Protein AF-A0A8D8DUV0-F1 (afdb_monomer_lite)

pLDDT: mean 73.37, std 24.0, range [30.55, 96.62]

InterPro domains:
  IPR016167 FAD-binding, type PCMH, subdomain 1 [G3DSA:3.30.43.10] (67-131)
  IPR036318 FAD-binding, type PCMH-like superfamily [SSF56176] (79-131)
  IPR051264 FAD-binding Oxidoreductase/Transferase Type 4 [PTHR43716] (54-131)

Organism: Culex pipiens (NCBI:txid7175)

Foldseek 3Di:
DDDDDDDDDDDDDDDYDDDDDDDDDDDDDDDDPPDDPPPVPPPPPPVPVPPPDPDDDQDDAPVVVDVDDDDPDDDDDVVLVVVLCVLQNPVQKDQDPVVCFVVQADPVSHHGHDDRIDGDDDDPVSVVVSD

Radius of gyration: 35.31 Å; chains: 1; bounding box: 81×76×60 Å

Sequence (131 aa):
VSCVRFFSKLVRATFCRIFLDPQSPTMLLRSLAATGKLLRQKPIPSLARQLSSTHREIPALTKERYPVQRGQFAEVTDGDIAKFESILGGSRVLTQSEDIQGFNIDYLGSVRGYSRVVLKPKSTGEVAEIM

Structure (mmCIF, N/CA/C/O backbone):
data_AF-A0A8D8DUV0-F1
#
_entry.id   AF-A0A8D8DUV0-F1
#
loop_
_atom_site.group_PDB
_atom_site.id
_atom_site.type_symbol
_atom_site.label_atom_id
_atom_site.label_alt_id
_atom_site.label_comp_id
_atom_site.label_asym_id
_atom_site.label_entity_id
_atom_site.label_seq_id
_atom_site.pdbx_PDB_ins_code
_atom_site.Cartn_x
_atom_site.Cartn_y
_atom_site.Cartn_z
_atom_site.occupancy
_atom_site.B_iso_or_equiv
_atom_site.auth_seq_id
_atom_site.auth_comp_id
_atom_site.auth_asym_id
_atom_site.auth_atom_id
_atom_site.pdbx_PDB_model_num
ATOM 1 N N . VAL A 1 1 ? 16.900 17.720 25.477 1.00 41.25 1 VAL A N 1
ATOM 2 C CA . VAL A 1 1 ? 18.310 17.271 25.449 1.00 41.25 1 VAL A CA 1
ATOM 3 C C . VAL A 1 1 ? 18.840 17.568 24.057 1.00 41.25 1 VAL A C 1
ATOM 5 O O . VAL A 1 1 ? 18.666 16.764 23.155 1.00 41.25 1 VAL A O 1
ATOM 8 N N . SER A 1 2 ? 19.343 18.786 23.857 1.00 37.88 2 SER A N 1
ATOM 9 C CA . SER A 1 2 ? 19.817 19.266 22.555 1.00 37.88 2 SER A CA 1
ATOM 10 C C . SER A 1 2 ? 21.344 19.240 22.556 1.00 37.88 2 SER A C 1
ATOM 12 O O . SER A 1 2 ? 21.986 19.902 23.366 1.00 37.88 2 SER A O 1
ATOM 14 N N . CYS A 1 3 ? 21.891 18.421 21.670 1.00 34.06 3 CYS A N 1
ATOM 15 C CA . CYS A 1 3 ? 23.300 18.090 21.447 1.00 34.06 3 CYS A CA 1
ATOM 16 C C . CYS A 1 3 ? 23.506 18.316 19.928 1.00 34.06 3 CYS A C 1
ATOM 18 O O . CYS A 1 3 ? 22.633 17.907 19.175 1.00 34.06 3 CYS A O 1
ATOM 20 N N . VAL A 1 4 ? 24.530 18.947 19.344 1.00 46.34 4 VAL A N 1
ATOM 21 C CA . VAL A 1 4 ? 25.882 19.350 19.754 1.00 46.34 4 VAL A CA 1
ATOM 22 C C . VAL A 1 4 ? 26.333 20.521 18.854 1.00 46.34 4 VAL A C 1
ATOM 24 O O . VAL A 1 4 ? 25.905 20.658 17.712 1.00 46.34 4 VAL A O 1
ATOM 27 N N . ARG A 1 5 ? 27.224 21.337 19.425 1.00 38.78 5 ARG A N 1
ATOM 28 C CA . ARG A 1 5 ? 28.133 22.359 18.863 1.00 38.78 5 ARG A CA 1
ATOM 29 C C . ARG A 1 5 ? 28.879 21.908 17.586 1.00 38.78 5 ARG A C 1
ATOM 31 O O . ARG A 1 5 ? 29.001 20.720 17.344 1.00 38.78 5 ARG A O 1
ATOM 38 N N . PHE A 1 6 ? 29.406 22.802 16.743 1.00 30.55 6 PHE A N 1
ATOM 39 C CA . PHE A 1 6 ? 30.808 23.305 16.693 1.00 30.55 6 PHE A CA 1
ATOM 40 C C . PHE A 1 6 ? 30.984 23.885 15.255 1.00 30.55 6 PHE A C 1
ATOM 42 O O . PHE A 1 6 ? 30.324 23.391 14.354 1.00 30.55 6 PHE A O 1
ATOM 49 N N . PHE A 1 7 ? 31.788 24.891 14.891 1.00 33.62 7 PHE A N 1
ATOM 50 C CA . PHE A 1 7 ? 33.083 25.370 15.380 1.00 33.62 7 PHE A CA 1
ATOM 51 C C . PHE A 1 7 ? 33.331 26.812 14.838 1.00 33.62 7 PHE A C 1
ATOM 53 O O . PHE A 1 7 ? 33.053 27.075 13.675 1.00 33.62 7 PHE A O 1
ATOM 60 N N . SER A 1 8 ? 33.911 27.684 15.685 1.00 33.28 8 SER A N 1
ATOM 61 C CA . SER A 1 8 ? 34.945 28.725 15.415 1.00 33.28 8 SER A CA 1
ATOM 62 C C . SER A 1 8 ? 34.677 29.897 14.447 1.00 33.28 8 SER A C 1
ATOM 64 O O . SER A 1 8 ? 34.445 29.701 13.266 1.00 33.28 8 SER A O 1
ATOM 66 N N . LYS A 1 9 ? 34.671 31.167 14.911 1.00 33.53 9 LYS A N 1
ATOM 67 C CA . LYS A 1 9 ? 35.837 32.034 15.279 1.00 33.53 9 LYS A CA 1
ATOM 68 C C . LYS A 1 9 ? 36.804 32.212 14.092 1.00 33.53 9 LYS A C 1
ATOM 70 O O . LYS A 1 9 ? 37.159 31.232 13.462 1.00 33.53 9 LYS A O 1
ATOM 75 N N . LEU A 1 10 ? 37.370 33.368 13.759 1.00 38.06 10 LEU A N 1
ATOM 76 C CA . LEU A 1 10 ? 37.407 34.725 14.305 1.00 38.06 10 LEU A CA 1
ATOM 77 C C . LEU A 1 10 ? 38.184 35.522 13.237 1.00 38.06 10 LEU A C 1
ATOM 79 O O . LEU A 1 10 ? 39.297 35.140 12.889 1.00 38.06 10 LEU A O 1
ATOM 83 N N . VAL A 1 11 ? 37.607 36.594 12.700 1.00 41.44 11 VAL A N 1
ATOM 84 C CA . VAL A 1 11 ? 38.285 37.497 11.757 1.00 41.44 11 VAL A CA 1
ATOM 85 C C . VAL A 1 11 ? 39.069 38.524 12.563 1.00 41.44 11 VAL A C 1
ATOM 87 O O . VAL A 1 11 ? 38.468 39.273 13.330 1.00 41.44 11 VAL A O 1
ATOM 90 N N . ARG A 1 12 ? 40.394 38.571 12.389 1.00 35.44 12 ARG A N 1
ATOM 91 C CA . ARG A 1 12 ? 41.224 39.754 12.667 1.00 35.44 12 ARG A CA 1
ATOM 92 C C . ARG A 1 12 ? 42.645 39.561 12.137 1.00 35.44 12 ARG A C 1
ATOM 94 O O . ARG A 1 12 ? 43.365 38.712 12.643 1.00 35.44 12 ARG A O 1
ATOM 101 N N . ALA A 1 13 ? 43.045 40.414 11.197 1.00 35.50 13 ALA A N 1
ATOM 102 C CA . ALA A 1 13 ? 44.398 40.959 11.110 1.00 35.50 13 ALA A CA 1
ATOM 103 C C . ALA A 1 13 ? 44.388 42.173 10.165 1.00 35.50 13 ALA A C 1
ATOM 105 O O . ALA A 1 13 ? 44.363 42.040 8.946 1.00 35.50 13 ALA A O 1
ATOM 106 N N . THR A 1 14 ? 44.395 43.359 10.768 1.00 36.62 14 THR A N 1
ATOM 107 C CA . THR A 1 14 ? 44.790 44.631 10.159 1.00 36.62 14 THR A CA 1
ATOM 108 C C . THR A 1 14 ? 46.152 44.970 10.747 1.00 36.62 14 THR A C 1
ATOM 110 O O . THR A 1 14 ? 46.222 45.036 11.969 1.00 36.62 14 THR A O 1
ATOM 113 N N . PHE A 1 15 ? 47.187 45.212 9.935 1.00 33.09 15 PHE A N 1
ATOM 114 C CA . PHE A 1 15 ? 48.255 46.205 10.184 1.00 33.09 15 PHE A CA 1
ATOM 115 C C . PHE A 1 15 ? 49.241 46.188 8.996 1.00 33.09 15 PHE A C 1
ATOM 117 O O . PHE A 1 15 ? 49.754 45.129 8.663 1.00 33.09 15 PHE A O 1
ATOM 124 N N . CYS A 1 16 ? 49.355 47.292 8.242 1.00 30.80 16 CYS A N 1
ATOM 125 C CA . CYS A 1 16 ? 50.464 48.280 8.275 1.00 30.80 16 CYS A CA 1
ATOM 126 C C . CYS A 1 16 ? 51.721 47.847 7.504 1.00 30.80 16 CYS A C 1
ATOM 128 O O . CYS A 1 16 ? 52.103 46.694 7.559 1.00 30.80 16 CYS A O 1
ATOM 130 N N . ARG A 1 17 ? 52.478 48.716 6.829 1.00 37.88 17 ARG A N 1
ATOM 131 C CA . ARG A 1 17 ? 52.494 50.182 6.689 1.00 37.88 17 ARG A CA 1
ATOM 132 C C . ARG A 1 17 ? 53.464 50.500 5.532 1.00 37.88 17 ARG A C 1
ATOM 134 O O . ARG A 1 17 ? 54.445 49.790 5.384 1.00 37.88 17 ARG A O 1
ATOM 141 N N . ILE A 1 18 ? 53.192 51.600 4.822 1.00 33.16 18 ILE A N 1
ATOM 142 C CA . ILE A 1 18 ? 54.134 52.671 4.418 1.00 33.16 18 ILE A CA 1
ATOM 143 C C . ILE A 1 18 ? 55.462 52.254 3.757 1.00 33.16 18 ILE A C 1
ATOM 145 O O . ILE A 1 18 ? 56.338 51.751 4.445 1.00 33.16 18 ILE A O 1
ATOM 149 N N . PHE A 1 19 ? 55.687 52.693 2.511 1.00 35.75 19 PHE A N 1
ATOM 150 C CA . PHE A 1 19 ? 56.763 53.655 2.203 1.00 35.75 19 PHE A CA 1
ATOM 151 C C . PHE A 1 19 ? 56.579 54.270 0.802 1.00 35.75 19 PHE A C 1
ATOM 153 O O . PHE A 1 19 ? 56.350 53.558 -0.173 1.00 35.75 19 PHE A O 1
ATOM 160 N N . LEU A 1 20 ? 56.633 55.605 0.743 1.00 35.38 20 LEU A N 1
ATOM 161 C CA . LEU A 1 20 ? 56.919 56.397 -0.457 1.00 35.38 20 LEU A CA 1
ATOM 162 C C . LEU A 1 20 ? 58.277 55.962 -1.028 1.00 35.38 20 LEU A C 1
ATOM 164 O O . LEU A 1 20 ? 59.194 55.808 -0.236 1.00 35.38 20 LEU A O 1
ATOM 168 N N . ASP A 1 21 ? 58.452 55.875 -2.347 1.00 36.38 21 ASP A N 1
ATOM 169 C CA . ASP A 1 21 ? 59.423 56.750 -3.027 1.00 36.38 21 ASP A CA 1
ATOM 170 C C . ASP A 1 21 ? 59.407 56.609 -4.566 1.00 36.38 21 ASP A C 1
ATOM 172 O O . ASP A 1 21 ? 58.878 55.629 -5.099 1.00 36.38 21 ASP A O 1
ATOM 176 N N . PRO A 1 22 ? 59.919 57.631 -5.282 1.00 47.47 22 PRO A N 1
ATOM 177 C CA . PRO A 1 22 ? 59.679 57.897 -6.688 1.00 47.47 22 PRO A CA 1
ATOM 178 C C . PRO A 1 22 ? 60.875 57.550 -7.598 1.00 47.47 22 PRO A C 1
ATOM 180 O O . PRO A 1 22 ? 61.956 57.187 -7.153 1.00 47.47 22 PRO A O 1
ATOM 183 N N . GLN A 1 23 ? 60.656 57.836 -8.883 1.00 37.94 23 GLN A N 1
ATOM 184 C CA . GLN A 1 23 ? 61.632 58.076 -9.953 1.00 37.94 23 GLN A CA 1
ATOM 185 C C . GLN A 1 23 ? 62.311 56.860 -10.616 1.00 37.94 23 GLN A C 1
ATOM 187 O O . GLN A 1 23 ? 63.073 56.094 -10.040 1.00 37.94 23 GLN A O 1
ATOM 192 N N . SER A 1 24 ? 62.029 56.798 -11.921 1.00 44.00 24 SER A N 1
ATOM 193 C CA . SER A 1 24 ? 62.694 56.092 -13.022 1.00 44.00 24 SER A CA 1
ATOM 194 C C . SER A 1 24 ? 64.225 56.268 -13.056 1.00 44.00 24 SER A C 1
ATOM 196 O O . SER A 1 24 ? 64.731 57.198 -12.428 1.00 44.00 24 SER A O 1
ATOM 198 N N . PRO A 1 25 ? 64.966 55.506 -13.891 1.00 48.56 25 PRO A N 1
ATOM 199 C CA . PRO A 1 25 ? 65.212 56.056 -15.230 1.00 48.56 25 PRO A CA 1
ATOM 200 C C . PRO A 1 25 ? 65.368 55.022 -16.371 1.00 48.56 25 PRO A C 1
ATOM 202 O O . PRO A 1 25 ? 65.531 53.827 -16.159 1.00 48.56 25 PRO A O 1
ATOM 205 N N . THR A 1 26 ? 65.347 55.600 -17.577 1.00 45.09 26 THR A N 1
ATOM 206 C CA . THR A 1 26 ? 65.872 55.158 -18.886 1.00 45.09 26 THR A CA 1
ATOM 207 C C . THR A 1 26 ? 65.110 54.069 -19.668 1.00 45.09 26 THR A C 1
ATOM 209 O O . THR A 1 26 ? 65.038 52.909 -19.296 1.00 45.09 26 THR A O 1
ATOM 212 N N . MET A 1 27 ? 64.372 54.416 -20.735 1.00 34.44 27 MET A N 1
ATOM 213 C CA . MET A 1 27 ? 64.813 54.872 -22.076 1.00 34.44 27 MET A CA 1
ATOM 214 C C . MET A 1 27 ? 65.551 53.785 -22.878 1.00 34.44 27 MET A C 1
ATOM 216 O O . MET A 1 27 ? 66.768 53.695 -22.818 1.00 34.44 27 MET A O 1
ATOM 220 N N . LEU A 1 28 ? 64.824 53.010 -23.691 1.00 45.06 28 LEU A N 1
ATOM 221 C CA . LEU A 1 28 ? 64.794 53.156 -25.160 1.00 45.06 28 LEU A CA 1
ATOM 222 C C . LEU A 1 28 ? 64.285 51.883 -25.857 1.00 45.06 28 LEU A C 1
ATOM 224 O O . LEU A 1 28 ? 64.929 50.841 -25.892 1.00 45.06 28 LEU A O 1
ATOM 228 N N . LEU A 1 29 ? 63.118 52.057 -26.475 1.00 47.44 29 LEU A N 1
ATOM 229 C CA . LEU A 1 29 ? 62.842 51.778 -27.881 1.00 47.44 29 LEU A CA 1
ATOM 230 C C . LEU A 1 29 ? 63.397 50.472 -28.469 1.00 47.44 29 LEU A C 1
ATOM 232 O O . LEU A 1 29 ? 64.493 50.456 -29.021 1.00 47.44 29 LEU A O 1
ATOM 236 N N . ARG A 1 30 ? 62.539 49.449 -28.552 1.00 39.12 30 ARG A N 1
ATOM 237 C CA . ARG A 1 30 ? 62.437 48.622 -29.763 1.00 39.12 30 ARG A CA 1
ATOM 238 C C . ARG A 1 30 ? 60.978 48.308 -30.056 1.00 39.12 30 ARG A C 1
ATOM 240 O O . ARG A 1 30 ? 60.360 47.450 -29.435 1.00 39.12 30 ARG A O 1
ATOM 247 N N . SER A 1 31 ? 60.446 49.045 -31.022 1.00 50.97 31 SER A N 1
ATOM 248 C CA . SER A 1 31 ? 59.269 48.657 -31.776 1.00 50.97 31 SER A CA 1
ATOM 249 C C . SER A 1 31 ? 59.557 47.336 -32.488 1.00 50.97 31 SER A C 1
ATOM 251 O O . SER A 1 31 ? 60.410 47.245 -33.367 1.00 50.97 31 SER A O 1
ATOM 253 N N . LEU A 1 32 ? 58.810 46.305 -32.120 1.00 46.19 32 LEU A N 1
ATOM 254 C CA . LEU A 1 32 ? 58.519 45.193 -33.007 1.00 46.19 32 LEU A CA 1
ATOM 255 C C . LEU A 1 32 ? 57.005 45.147 -33.110 1.00 46.19 32 LEU A C 1
ATOM 257 O O . LEU A 1 32 ? 56.305 44.955 -32.117 1.00 46.19 32 LEU A O 1
ATOM 261 N N . ALA A 1 33 ? 56.513 45.388 -34.321 1.00 51.94 33 ALA A N 1
ATOM 262 C CA . ALA A 1 33 ? 55.133 45.151 -34.688 1.00 51.94 33 ALA A CA 1
ATOM 263 C C . ALA A 1 33 ? 54.847 43.651 -34.533 1.00 51.94 33 ALA A C 1
ATOM 265 O O . ALA A 1 33 ? 54.993 42.869 -35.468 1.00 51.94 33 ALA A O 1
ATOM 266 N N . ALA A 1 34 ? 54.474 43.233 -33.326 1.00 46.81 34 ALA A N 1
ATOM 267 C CA . ALA A 1 34 ? 53.868 41.939 -33.104 1.00 46.81 34 ALA A CA 1
ATOM 268 C C . ALA A 1 34 ? 52.391 42.098 -33.451 1.00 46.81 34 ALA A C 1
ATOM 270 O O . ALA A 1 34 ? 51.600 42.622 -32.669 1.00 46.81 34 ALA A O 1
ATOM 271 N N . THR A 1 35 ? 52.045 41.684 -34.670 1.00 51.03 35 THR A N 1
ATOM 272 C CA . THR A 1 35 ? 50.680 41.365 -35.089 1.00 51.03 35 THR A CA 1
ATOM 273 C C . THR A 1 35 ? 49.932 40.740 -33.921 1.00 51.03 35 THR A C 1
ATOM 275 O O . THR A 1 35 ? 50.237 39.615 -33.515 1.00 51.03 35 THR A O 1
ATOM 278 N N . GLY A 1 36 ? 48.986 41.490 -33.358 1.00 45.44 36 GLY A N 1
ATOM 279 C CA . GLY A 1 36 ? 48.127 41.021 -32.291 1.00 45.44 36 GLY A CA 1
ATOM 280 C C . GLY A 1 36 ? 47.314 39.843 -32.798 1.00 45.44 36 GLY A C 1
ATOM 281 O O . GLY A 1 36 ? 46.238 40.013 -33.364 1.00 45.44 36 GLY A O 1
ATOM 282 N N . LYS A 1 37 ? 47.795 38.624 -32.558 1.00 48.50 37 LYS A N 1
ATOM 283 C CA . LYS A 1 37 ? 46.885 37.502 -32.390 1.00 48.50 37 LYS A CA 1
ATOM 284 C C . LYS A 1 37 ? 46.196 37.770 -31.062 1.00 48.50 37 LYS A C 1
ATOM 286 O O . LYS A 1 37 ? 46.681 37.363 -30.012 1.00 48.50 37 LYS A O 1
ATOM 291 N N . LEU A 1 38 ? 45.090 38.513 -31.119 1.00 50.09 38 LEU A N 1
ATOM 292 C CA . LEU A 1 38 ? 44.043 38.438 -30.113 1.00 50.09 38 LEU A CA 1
ATOM 293 C C . LEU A 1 38 ? 43.728 36.949 -29.977 1.00 50.09 38 LEU A C 1
ATOM 295 O O . LEU A 1 38 ? 42.982 36.384 -30.778 1.00 50.09 38 LEU A O 1
ATOM 299 N N . LEU A 1 39 ? 44.335 36.289 -28.990 1.00 55.19 39 LEU A N 1
ATOM 300 C CA . LEU A 1 39 ? 43.768 35.074 -28.444 1.00 55.19 39 LEU A CA 1
ATOM 301 C C . LEU A 1 39 ? 42.441 35.527 -27.860 1.00 55.19 39 LEU A C 1
ATOM 303 O O . LEU A 1 39 ? 42.360 36.004 -26.732 1.00 55.19 39 LEU A O 1
ATOM 307 N N . ARG A 1 40 ? 41.416 35.468 -28.711 1.00 52.00 40 ARG A N 1
ATOM 308 C CA . ARG A 1 40 ? 40.019 35.583 -28.346 1.00 52.00 40 ARG A CA 1
ATOM 309 C C . ARG A 1 40 ? 39.829 34.510 -27.292 1.00 52.00 40 ARG A C 1
ATOM 311 O O . ARG A 1 40 ? 39.697 33.333 -27.628 1.00 52.00 40 ARG A O 1
ATOM 318 N N . GLN A 1 41 ? 39.922 34.910 -26.026 1.00 60.22 41 GLN A N 1
ATOM 319 C CA . GLN A 1 41 ? 39.513 34.081 -24.913 1.00 60.22 41 GLN A CA 1
ATOM 320 C C . GLN A 1 41 ? 38.073 33.717 -25.242 1.00 60.22 41 GLN A C 1
ATOM 322 O O . GLN A 1 41 ? 37.184 34.569 -25.219 1.00 60.22 41 GLN A O 1
ATOM 327 N N . LYS A 1 42 ? 37.853 32.478 -25.692 1.00 55.28 42 LYS A N 1
ATOM 328 C CA . LYS A 1 42 ? 36.498 31.953 -25.756 1.00 55.28 42 LYS A CA 1
ATOM 329 C C . LYS A 1 42 ? 36.025 32.036 -24.310 1.00 55.28 42 LYS A C 1
ATOM 331 O O . LYS A 1 42 ? 36.741 31.504 -23.457 1.00 55.28 42 LYS A O 1
ATOM 336 N N . PRO A 1 43 ? 34.929 32.748 -24.005 1.00 56.03 43 PRO A N 1
ATOM 337 C CA . PRO A 1 43 ? 34.410 32.733 -22.653 1.00 56.03 43 PRO A CA 1
ATOM 338 C C . PRO A 1 43 ? 34.220 31.261 -22.309 1.00 56.03 43 PRO A C 1
ATOM 340 O O . PRO A 1 43 ? 33.513 30.543 -23.019 1.00 56.03 43 PRO A O 1
ATOM 343 N N . ILE A 1 44 ? 34.958 30.791 -21.303 1.00 62.97 44 ILE A N 1
ATOM 344 C CA . ILE A 1 44 ? 34.724 29.477 -20.721 1.00 62.97 44 ILE A CA 1
ATOM 345 C C . ILE A 1 44 ? 33.250 29.546 -20.336 1.00 62.97 44 ILE A C 1
ATOM 347 O O . ILE A 1 44 ? 32.911 30.458 -19.573 1.00 62.97 44 ILE A O 1
ATOM 351 N N . PRO A 1 45 ? 32.360 28.716 -20.914 1.00 60.84 45 PRO A N 1
ATOM 352 C CA . PRO A 1 45 ? 30.978 28.733 -20.484 1.00 60.84 45 PRO A CA 1
ATOM 353 C C . PRO A 1 45 ? 31.048 28.500 -18.986 1.00 60.84 45 PRO A C 1
ATOM 355 O O . PRO A 1 45 ? 31.610 27.496 -18.538 1.00 60.84 45 PRO A O 1
ATOM 358 N N . SER A 1 46 ? 30.599 29.493 -18.215 1.00 63.41 46 SER A N 1
ATOM 359 C CA . SER A 1 46 ? 30.414 29.315 -16.792 1.00 63.41 46 SER A CA 1
ATOM 360 C C . SER A 1 46 ? 29.629 28.023 -16.682 1.00 63.41 46 SER A C 1
ATOM 362 O O . SER A 1 46 ? 28.561 27.890 -17.282 1.00 63.41 46 SER A O 1
ATOM 364 N N . LEU A 1 47 ? 30.223 27.027 -16.025 1.00 61.28 47 LEU A N 1
ATOM 365 C CA . LEU A 1 47 ? 29.518 25.819 -15.656 1.00 61.28 47 LEU A CA 1
ATOM 366 C C . LEU A 1 47 ? 28.459 26.318 -14.677 1.0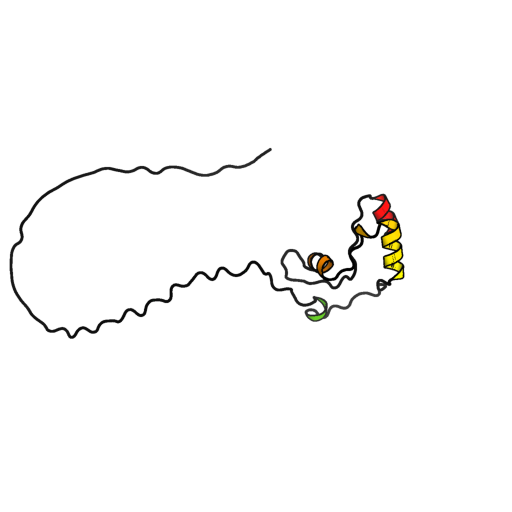0 61.28 47 LEU A C 1
ATOM 368 O O . LEU A 1 47 ? 28.702 26.406 -13.474 1.00 61.28 47 LEU A O 1
ATOM 372 N N . ALA A 1 48 ? 27.339 26.807 -15.215 1.00 63.16 48 ALA A N 1
ATOM 373 C CA . ALA A 1 48 ? 26.160 27.129 -14.458 1.00 63.16 48 ALA A CA 1
ATOM 374 C C . ALA A 1 48 ? 25.898 25.834 -13.720 1.00 63.16 48 ALA A C 1
ATOM 376 O O . ALA A 1 48 ? 25.636 24.805 -14.343 1.00 63.16 48 ALA A O 1
ATOM 377 N N . ARG A 1 49 ? 26.150 25.862 -12.412 1.00 61.75 49 ARG A N 1
ATOM 378 C CA . ARG A 1 49 ? 25.923 24.735 -11.531 1.00 61.75 49 ARG A CA 1
ATOM 379 C C . ARG A 1 49 ? 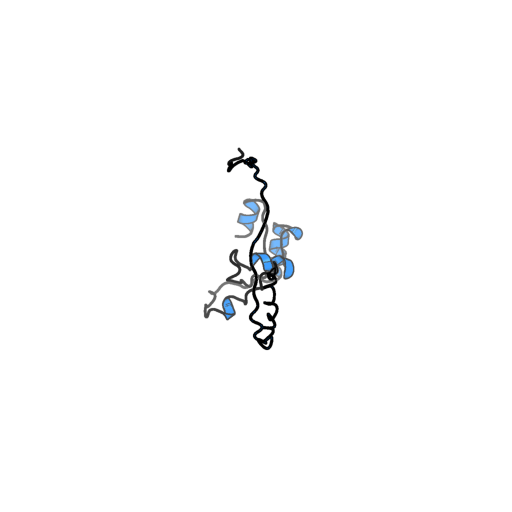24.448 24.432 -11.708 1.00 61.75 49 ARG A C 1
ATOM 381 O O . ARG A 1 49 ? 23.620 25.161 -11.170 1.00 61.75 49 ARG A O 1
ATOM 388 N N . GLN A 1 50 ? 24.130 23.467 -12.570 1.00 62.38 50 GLN A N 1
ATOM 389 C CA . GLN A 1 50 ? 22.762 23.048 -12.792 1.00 62.38 50 GLN A CA 1
ATOM 390 C C . GLN A 1 50 ? 22.291 22.602 -11.417 1.00 62.38 50 GLN A C 1
ATOM 392 O O . GLN A 1 50 ? 22.802 21.638 -10.848 1.00 62.38 50 GLN A O 1
ATOM 397 N N . LEU A 1 51 ? 21.410 23.403 -10.825 1.00 61.53 51 LEU A N 1
ATOM 398 C CA . LEU A 1 51 ? 20.678 23.025 -9.636 1.00 61.53 51 LEU A CA 1
ATOM 399 C C . LEU A 1 51 ? 19.757 21.902 -10.101 1.00 61.53 51 LEU A C 1
ATOM 401 O O . LEU A 1 51 ? 18.675 22.158 -10.624 1.00 61.53 51 LEU A O 1
ATOM 405 N N . SER A 1 52 ? 20.243 20.664 -10.032 1.00 62.16 52 SER A N 1
ATOM 406 C CA . SER A 1 52 ? 19.433 19.513 -10.394 1.00 62.16 52 SER A CA 1
ATOM 407 C C . SER A 1 52 ? 18.267 19.427 -9.418 1.00 62.16 52 SER A C 1
ATOM 409 O O . SER A 1 52 ? 18.445 19.339 -8.204 1.00 62.16 52 SER A O 1
ATOM 411 N N . SER A 1 53 ? 17.084 19.536 -10.015 1.00 60.91 53 SER A N 1
ATOM 412 C CA . SER A 1 53 ? 15.749 19.423 -9.447 1.00 60.91 53 SER A CA 1
ATOM 413 C C . SER A 1 53 ? 15.646 18.368 -8.341 1.00 60.91 53 SER A C 1
ATOM 415 O O . SER A 1 53 ? 16.153 17.257 -8.467 1.00 60.91 53 SER A O 1
ATOM 417 N N . THR A 1 54 ? 14.906 18.696 -7.283 1.00 60.38 54 THR A N 1
ATOM 418 C CA . THR A 1 54 ? 14.497 17.782 -6.204 1.00 60.38 54 THR A CA 1
ATOM 419 C C . THR A 1 54 ? 13.544 16.668 -6.667 1.00 60.38 54 THR A C 1
ATOM 421 O O . THR A 1 54 ? 13.086 15.876 -5.843 1.00 60.38 54 THR A O 1
ATOM 424 N N . HIS A 1 55 ? 13.238 16.573 -7.964 1.00 61.38 55 HIS A N 1
ATOM 425 C CA . HIS A 1 55 ? 12.370 15.545 -8.523 1.00 61.38 55 HIS A CA 1
ATOM 426 C C . HIS A 1 55 ? 13.140 14.234 -8.728 1.00 61.38 55 HIS A C 1
ATOM 428 O O . HIS A 1 55 ? 13.783 14.022 -9.757 1.00 61.38 55 HIS A O 1
ATOM 434 N N . ARG A 1 56 ? 13.070 13.339 -7.734 1.00 71.19 56 ARG A N 1
ATOM 435 C CA . ARG A 1 56 ? 13.493 11.944 -7.908 1.00 71.19 56 ARG A CA 1
ATOM 436 C C . ARG A 1 56 ? 12.614 11.311 -8.987 1.00 71.19 56 ARG A C 1
ATOM 438 O O . ARG A 1 56 ? 11.392 11.317 -8.866 1.00 71.19 56 ARG A O 1
ATOM 445 N N . GLU A 1 57 ? 13.231 10.805 -10.050 1.00 83.31 57 GLU A N 1
ATOM 446 C CA . GLU A 1 57 ? 12.523 10.053 -11.085 1.00 83.31 57 GLU A CA 1
ATOM 447 C C . GLU A 1 57 ? 11.859 8.818 -10.465 1.00 83.31 57 GLU A C 1
ATOM 449 O O . GLU A 1 57 ? 12.438 8.159 -9.601 1.00 83.31 57 GLU A O 1
ATOM 454 N N . ILE A 1 58 ? 10.621 8.533 -10.871 1.00 88.06 58 ILE A N 1
ATOM 455 C CA . ILE A 1 58 ? 9.857 7.411 -10.331 1.00 88.06 58 ILE A CA 1
ATOM 456 C C . ILE A 1 58 ? 10.437 6.115 -10.917 1.00 88.06 58 ILE A C 1
ATOM 458 O O . ILE A 1 58 ? 10.368 5.930 -12.133 1.00 88.06 58 ILE A O 1
ATOM 462 N N . PRO A 1 59 ? 10.964 5.191 -10.093 1.00 90.75 59 PRO A N 1
ATOM 463 C CA . PRO A 1 59 ? 11.528 3.945 -10.598 1.00 90.75 59 PRO A CA 1
ATOM 464 C C . PRO A 1 59 ? 10.469 3.060 -11.279 1.00 90.75 59 PRO A C 1
ATOM 466 O O . PRO A 1 59 ? 9.285 3.077 -10.924 1.00 90.75 59 PRO A O 1
ATOM 469 N N . ALA A 1 60 ? 10.905 2.256 -12.253 1.00 92.62 60 ALA A N 1
ATOM 470 C CA . ALA A 1 60 ? 10.085 1.208 -12.869 1.00 92.62 60 ALA A CA 1
ATOM 471 C C . ALA A 1 60 ? 9.687 0.129 -11.844 1.00 92.62 60 ALA A C 1
ATOM 473 O O . ALA A 1 60 ? 10.333 -0.017 -10.802 1.00 92.62 60 ALA A O 1
ATOM 474 N N . LEU A 1 61 ? 8.636 -0.646 -12.134 1.00 92.75 61 LEU A N 1
ATOM 475 C CA . LEU A 1 61 ? 8.172 -1.688 -11.217 1.00 92.75 61 LEU A CA 1
ATOM 476 C C . LEU A 1 61 ? 9.227 -2.787 -11.054 1.00 92.75 61 LEU A C 1
ATOM 478 O O . LEU A 1 61 ? 9.795 -3.295 -12.020 1.00 92.75 61 LEU A O 1
ATOM 482 N N . THR A 1 62 ? 9.441 -3.229 -9.817 1.00 93.31 62 THR A N 1
ATOM 483 C CA . THR A 1 62 ? 10.445 -4.259 -9.503 1.00 93.31 62 THR A CA 1
ATOM 484 C C . THR A 1 62 ? 10.177 -5.574 -10.233 1.00 93.31 62 THR A C 1
ATOM 486 O O . THR A 1 62 ? 11.118 -6.235 -10.660 1.00 93.31 62 THR A O 1
ATOM 489 N N . LYS A 1 63 ? 8.899 -5.918 -10.446 1.00 91.50 63 LYS A N 1
ATOM 490 C CA . LYS A 1 63 ? 8.487 -7.118 -11.195 1.00 91.50 63 LYS A CA 1
ATOM 491 C C . LYS A 1 63 ? 8.911 -7.099 -12.672 1.00 91.50 63 LYS A C 1
ATOM 493 O O . LYS A 1 63 ? 9.001 -8.151 -13.284 1.00 91.50 63 LYS A O 1
ATOM 498 N N . GLU A 1 64 ? 9.121 -5.913 -13.245 1.00 92.00 64 GLU A N 1
ATOM 499 C CA . GLU A 1 64 ? 9.540 -5.738 -14.644 1.00 92.00 64 GLU A CA 1
ATOM 500 C C . GLU A 1 64 ? 11.065 -5.767 -14.762 1.00 92.00 64 GLU A C 1
ATOM 502 O O . GLU A 1 64 ? 11.611 -6.258 -15.745 1.00 92.00 64 GLU A O 1
ATOM 50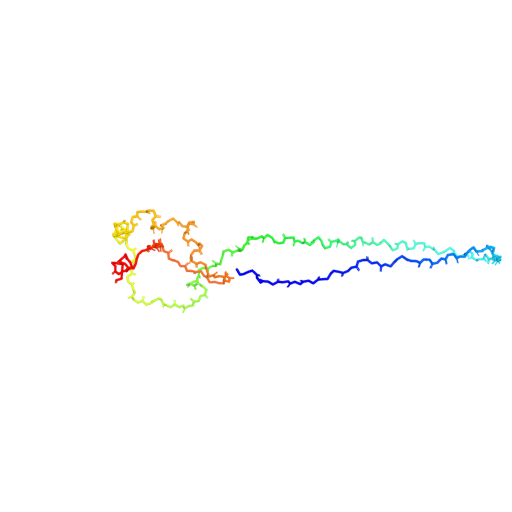7 N N . ARG A 1 65 ? 11.763 -5.254 -13.741 1.00 93.38 65 ARG A N 1
ATOM 508 C CA . ARG A 1 65 ? 13.229 -5.198 -13.697 1.00 9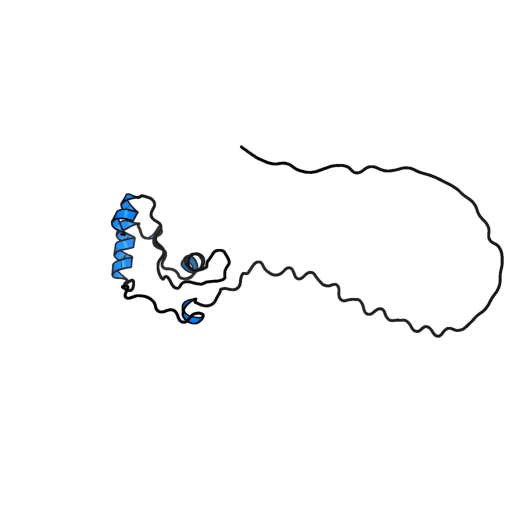3.38 65 ARG A CA 1
ATOM 509 C C . ARG A 1 65 ? 13.881 -6.525 -13.325 1.00 93.38 65 ARG A C 1
ATOM 511 O O . ARG A 1 65 ? 14.986 -6.796 -13.785 1.00 93.38 65 ARG A O 1
ATOM 518 N N . TYR A 1 66 ? 13.238 -7.314 -12.468 1.00 91.69 66 TYR A N 1
ATOM 519 C CA . TYR A 1 66 ? 13.806 -8.549 -11.936 1.00 91.69 66 TYR A CA 1
ATOM 520 C C . TYR A 1 66 ? 12.881 -9.735 -12.231 1.00 91.69 66 TYR A C 1
ATOM 522 O O . TYR A 1 66 ? 11.683 -9.637 -11.961 1.00 91.69 66 TYR A O 1
ATOM 530 N N . PRO A 1 67 ? 13.412 -10.875 -12.717 1.00 91.88 67 PRO A N 1
ATOM 531 C CA . PRO A 1 67 ? 12.626 -12.070 -13.017 1.00 91.88 67 PRO A CA 1
ATOM 532 C C . PRO A 1 67 ? 12.297 -12.846 -11.731 1.00 91.88 67 PRO A C 1
ATOM 534 O O . PRO A 1 67 ? 12.751 -13.969 -11.521 1.00 91.88 67 PRO A O 1
ATOM 537 N N . VAL A 1 68 ? 11.533 -12.223 -10.836 1.00 90.62 68 VAL A N 1
ATOM 538 C CA . VAL A 1 68 ? 11.085 -12.818 -9.572 1.00 90.62 68 VAL A CA 1
ATOM 539 C C . VAL A 1 68 ? 9.621 -13.228 -9.677 1.00 90.62 68 VAL A C 1
ATOM 541 O O . VAL A 1 68 ? 8.781 -12.463 -10.149 1.00 90.62 68 VAL A O 1
ATOM 544 N N . GLN A 1 69 ? 9.301 -14.441 -9.226 1.00 91.75 69 GLN A N 1
ATOM 545 C CA . GLN A 1 69 ? 7.926 -14.935 -9.192 1.00 91.75 69 GLN A CA 1
ATOM 546 C C . GLN A 1 69 ? 7.321 -14.692 -7.809 1.00 91.75 69 GLN A C 1
ATOM 548 O O . GLN A 1 69 ? 7.924 -15.022 -6.787 1.00 91.75 69 GLN A O 1
ATOM 553 N N . ARG A 1 70 ? 6.123 -14.103 -7.773 1.00 91.81 70 ARG A N 1
ATOM 554 C CA . ARG A 1 70 ? 5.345 -13.968 -6.537 1.00 91.81 70 ARG A CA 1
ATOM 555 C C . ARG A 1 70 ? 4.840 -15.355 -6.120 1.00 91.81 70 ARG A C 1
ATOM 557 O O . ARG A 1 70 ? 4.434 -16.139 -6.971 1.00 91.81 70 ARG A O 1
ATOM 564 N N . GLY A 1 71 ? 4.834 -15.640 -4.819 1.00 94.38 71 GLY A N 1
ATOM 565 C CA . GLY A 1 71 ? 4.191 -16.843 -4.285 1.00 94.38 71 GLY A CA 1
ATOM 566 C C . GLY A 1 71 ? 2.672 -16.862 -4.507 1.00 94.38 71 GLY A C 1
ATOM 567 O O . GLY A 1 71 ? 2.075 -15.862 -4.914 1.00 94.38 71 GLY A O 1
ATOM 568 N N . GLN A 1 72 ? 2.047 -18.000 -4.198 1.00 95.44 72 GLN A N 1
ATOM 569 C CA . GLN A 1 72 ? 0.599 -18.216 -4.308 1.00 95.44 72 GLN A CA 1
ATOM 570 C C . GLN A 1 72 ? -0.155 -17.523 -3.163 1.00 95.44 72 GLN A C 1
ATOM 572 O O . GLN A 1 72 ? -0.617 -18.158 -2.220 1.00 95.44 72 GLN A O 1
ATOM 577 N N . PHE A 1 73 ? -0.251 -16.200 -3.233 1.00 93.81 73 PHE A N 1
ATOM 578 C CA . PHE A 1 73 ? -1.056 -15.396 -2.317 1.00 93.81 73 PHE A CA 1
ATOM 579 C C . PHE A 1 73 ? -2.305 -14.890 -3.028 1.00 93.81 73 PHE A C 1
ATOM 581 O O . PHE A 1 73 ? -2.257 -14.589 -4.222 1.00 93.81 73 PHE A O 1
ATOM 588 N N . ALA A 1 74 ? -3.389 -14.718 -2.273 1.00 94.44 74 ALA A N 1
ATOM 589 C CA . ALA A 1 74 ? -4.598 -14.086 -2.778 1.00 94.44 74 ALA A CA 1
ATOM 590 C C . ALA A 1 74 ? -4.322 -12.664 -3.311 1.00 94.44 74 ALA A C 1
ATOM 592 O O . ALA A 1 74 ? -3.329 -12.004 -2.958 1.00 94.44 74 ALA A O 1
ATOM 593 N N . GLU A 1 75 ? -5.205 -12.213 -4.195 1.00 93.00 75 GLU A N 1
ATOM 594 C CA . GLU A 1 75 ? -5.270 -10.830 -4.652 1.00 93.00 75 GLU A CA 1
ATOM 595 C C . GLU A 1 75 ? -6.332 -10.080 -3.853 1.00 93.00 75 GLU A C 1
ATOM 597 O O . GLU A 1 75 ? -7.337 -10.658 -3.451 1.00 93.00 75 GLU A O 1
ATOM 602 N N . VAL A 1 76 ? -6.093 -8.792 -3.619 1.00 93.62 76 VAL A N 1
ATOM 603 C CA . VAL A 1 76 ? -7.023 -7.944 -2.869 1.00 93.62 76 VAL A CA 1
ATOM 604 C C . VAL A 1 76 ? -8.233 -7.635 -3.746 1.00 93.62 76 VAL A C 1
ATOM 606 O O . VAL A 1 76 ? -8.084 -7.063 -4.833 1.00 93.62 76 VAL A O 1
ATOM 609 N N . THR A 1 77 ? -9.414 -8.000 -3.257 1.00 95.88 77 THR A N 1
ATOM 610 C CA . THR A 1 77 ? -10.711 -7.731 -3.884 1.00 95.88 77 THR A CA 1
ATOM 611 C C . THR A 1 77 ? -11.383 -6.508 -3.264 1.00 95.88 77 THR A C 1
ATOM 613 O O . THR A 1 77 ? -11.029 -6.078 -2.167 1.00 95.88 77 THR A O 1
ATOM 616 N N . ASP A 1 78 ? -12.399 -5.959 -3.930 1.00 94.25 78 ASP A N 1
ATOM 617 C CA . ASP A 1 78 ? -13.154 -4.816 -3.396 1.00 94.25 78 ASP A CA 1
ATOM 618 C C . ASP A 1 78 ? -13.920 -5.174 -2.105 1.00 94.25 78 ASP A C 1
ATOM 620 O O . ASP A 1 78 ? -14.144 -4.316 -1.252 1.00 94.25 78 ASP A O 1
ATOM 624 N N . GLY A 1 79 ? -14.261 -6.455 -1.912 1.00 95.44 79 GLY A N 1
ATOM 625 C CA . GLY A 1 79 ? -14.842 -6.952 -0.662 1.00 95.44 79 GLY A CA 1
ATOM 626 C C . GLY A 1 79 ? -13.868 -6.875 0.517 1.00 95.44 79 GLY A C 1
ATOM 627 O O . GLY A 1 79 ? -14.271 -6.535 1.630 1.00 95.44 79 GLY A O 1
ATOM 628 N N . ASP A 1 80 ? -12.578 -7.112 0.268 1.00 94.81 80 ASP A N 1
ATOM 629 C CA . ASP A 1 80 ? -11.535 -6.958 1.286 1.00 94.81 80 ASP A CA 1
ATOM 630 C C . ASP A 1 80 ? -11.359 -5.484 1.658 1.00 94.81 80 ASP A C 1
ATOM 632 O O . ASP A 1 80 ? -11.243 -5.152 2.837 1.00 94.81 80 ASP A O 1
ATOM 636 N N . ILE A 1 81 ? -11.418 -4.587 0.666 1.00 94.50 81 ILE A N 1
ATOM 637 C CA . ILE A 1 81 ? -11.362 -3.134 0.885 1.00 94.50 81 ILE A CA 1
ATOM 638 C C . ILE A 1 81 ? -12.520 -2.691 1.779 1.00 94.50 81 ILE A C 1
ATOM 640 O O . ILE A 1 81 ? -12.279 -2.037 2.792 1.00 94.50 81 ILE A O 1
ATOM 644 N N . ALA A 1 82 ? -13.749 -3.117 1.477 1.00 95.06 82 ALA A N 1
ATOM 645 C CA . ALA A 1 82 ? -14.918 -2.804 2.299 1.00 95.06 82 ALA A CA 1
ATOM 646 C C . ALA A 1 82 ? -14.773 -3.321 3.744 1.00 95.06 82 ALA A C 1
ATOM 648 O O . ALA A 1 82 ? -15.147 -2.636 4.699 1.00 95.06 82 ALA A O 1
ATOM 649 N N . LYS A 1 83 ? -14.175 -4.506 3.933 1.00 95.19 83 LYS A N 1
ATOM 650 C CA . LYS A 1 83 ? -13.876 -5.036 5.270 1.00 95.19 83 LYS A CA 1
ATOM 651 C C . LYS A 1 83 ? -12.847 -4.171 6.002 1.00 95.19 83 LYS A C 1
ATOM 653 O O . LYS A 1 83 ? -13.060 -3.825 7.162 1.00 95.19 83 LYS A O 1
ATOM 658 N N . PHE A 1 84 ? -11.762 -3.773 5.338 1.00 95.44 84 PHE A N 1
ATOM 659 C CA . PHE A 1 84 ? -10.756 -2.890 5.935 1.00 95.44 84 PHE A CA 1
ATOM 660 C C . PHE A 1 84 ? -11.325 -1.512 6.285 1.00 95.44 84 PHE A C 1
ATOM 662 O O . PHE A 1 84 ? -11.000 -0.967 7.340 1.00 95.44 84 PHE A O 1
ATOM 669 N N . GLU A 1 85 ? -12.205 -0.967 5.446 1.00 94.88 85 GLU A N 1
ATOM 670 C CA . GLU A 1 85 ? -12.915 0.284 5.717 1.00 94.88 85 GLU A CA 1
ATOM 671 C C . GLU A 1 85 ? -13.859 0.163 6.917 1.00 94.88 85 GLU A C 1
ATOM 673 O O . GLU A 1 85 ? -13.968 1.111 7.691 1.00 94.88 85 GLU A O 1
ATOM 678 N N . SER A 1 86 ? -14.485 -0.999 7.130 1.00 95.00 86 SER A N 1
ATOM 679 C CA . SER A 1 86 ? -15.304 -1.255 8.321 1.00 95.00 86 SER A CA 1
ATOM 680 C C . SER A 1 86 ? -14.479 -1.283 9.613 1.00 95.00 86 SER A C 1
ATOM 682 O O . SER A 1 86 ? -14.962 -0.821 10.643 1.00 95.00 86 SER A O 1
ATOM 684 N N . ILE A 1 87 ? -13.256 -1.822 9.573 1.00 94.19 87 ILE A N 1
ATOM 685 C CA . ILE A 1 87 ? -12.383 -1.955 10.753 1.00 94.19 87 ILE A CA 1
ATOM 686 C C . ILE A 1 87 ? -11.708 -0.616 11.081 1.00 94.19 87 ILE A C 1
ATOM 688 O O . ILE A 1 87 ? -11.706 -0.156 12.222 1.00 94.19 87 ILE A O 1
ATOM 692 N N . LEU A 1 88 ? -11.118 0.027 10.070 1.00 93.19 88 LEU A N 1
ATOM 693 C CA . LEU A 1 88 ? -10.266 1.207 10.236 1.00 93.19 88 LEU A CA 1
ATOM 694 C C . LEU A 1 88 ? -10.992 2.531 9.976 1.00 93.19 88 LEU A C 1
ATOM 696 O O . LEU A 1 88 ? -10.476 3.594 10.315 1.00 93.19 88 LEU A O 1
ATOM 700 N N . GLY A 1 89 ? -12.167 2.511 9.357 1.00 89.81 89 GLY A N 1
ATOM 701 C CA . GLY A 1 89 ? -12.800 3.702 8.799 1.00 89.81 89 GLY A CA 1
ATOM 702 C C . GLY A 1 89 ? -12.146 4.155 7.487 1.00 89.81 89 GLY A C 1
ATOM 703 O O . GLY A 1 89 ? -10.927 4.086 7.311 1.00 89.81 89 GLY A O 1
ATOM 704 N N . GLY A 1 90 ? -12.957 4.683 6.565 1.00 85.81 90 GLY A N 1
ATOM 705 C CA . GLY A 1 90 ? -12.523 5.017 5.199 1.00 85.81 90 GLY A CA 1
ATOM 706 C C . GLY A 1 90 ? -11.350 6.003 5.095 1.00 85.81 90 GLY A C 1
ATOM 707 O O . GLY A 1 90 ? -10.561 5.923 4.165 1.00 85.81 90 GLY A O 1
ATOM 708 N N . SER A 1 91 ? -11.143 6.892 6.074 1.00 89.19 91 SER A N 1
ATOM 709 C CA . SER A 1 91 ? -10.023 7.851 6.041 1.00 89.19 91 SER A CA 1
ATOM 710 C C . SER A 1 91 ? -8.643 7.222 6.263 1.00 89.19 91 SER A C 1
ATOM 712 O O . SER A 1 91 ? -7.623 7.861 6.000 1.00 89.19 91 SER A O 1
ATOM 714 N N . ARG A 1 92 ? -8.590 5.990 6.785 1.00 92.25 92 ARG A N 1
ATOM 715 C CA . ARG A 1 92 ? -7.345 5.274 7.113 1.00 92.25 92 ARG A CA 1
ATOM 716 C C . ARG A 1 92 ? -7.025 4.149 6.124 1.00 92.25 92 ARG A C 1
ATOM 718 O O . ARG A 1 92 ? -6.042 3.434 6.331 1.00 92.25 92 ARG A O 1
ATOM 725 N N . VAL A 1 93 ? -7.818 4.036 5.058 1.00 94.94 93 VAL A N 1
ATO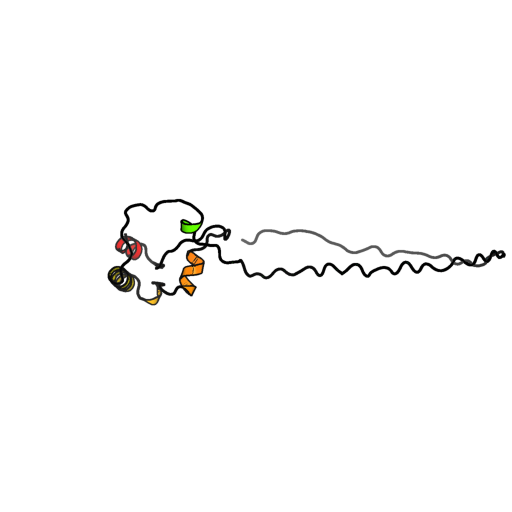M 726 C CA . VAL A 1 93 ? -7.632 3.109 3.939 1.00 94.94 93 VAL A CA 1
ATOM 727 C C . VAL A 1 93 ? -7.336 3.934 2.691 1.00 94.94 93 VAL A C 1
ATOM 729 O O . VAL A 1 93 ? -8.190 4.659 2.194 1.00 94.94 93 VAL A O 1
ATOM 732 N N . LEU A 1 94 ? -6.100 3.866 2.198 1.00 94.50 94 LEU A N 1
ATOM 733 C CA . LEU A 1 94 ? -5.691 4.606 1.004 1.00 94.50 94 LEU A CA 1
ATOM 734 C C . LEU A 1 94 ? -5.789 3.689 -0.213 1.00 94.50 94 LEU A C 1
ATOM 736 O O . LEU A 1 94 ? -5.122 2.654 -0.254 1.00 94.50 94 LEU A O 1
ATOM 740 N N . THR A 1 95 ? -6.608 4.089 -1.184 1.00 93.19 95 THR A N 1
ATOM 741 C CA . THR A 1 95 ? -6.838 3.389 -2.464 1.00 93.19 95 THR A CA 1
ATOM 742 C C . THR A 1 95 ? -6.394 4.208 -3.679 1.00 93.19 95 THR A C 1
ATOM 744 O O . THR A 1 95 ? -6.235 3.656 -4.767 1.00 93.19 95 THR A O 1
ATOM 747 N N . GLN A 1 96 ? -6.177 5.516 -3.510 1.00 91.50 96 GLN A N 1
ATOM 748 C CA . GLN A 1 96 ? -5.785 6.419 -4.593 1.00 91.50 96 GLN A CA 1
ATOM 749 C C . GLN A 1 96 ? -4.317 6.219 -4.974 1.00 91.50 96 GLN A C 1
ATOM 751 O O . GLN A 1 96 ? -3.444 6.063 -4.115 1.00 91.50 96 GLN A O 1
ATOM 756 N N . SER A 1 97 ? -4.036 6.219 -6.277 1.00 86.44 97 SER A N 1
ATOM 757 C CA . SER A 1 97 ? -2.709 5.865 -6.796 1.00 86.44 97 SER A CA 1
ATOM 758 C C . SER A 1 97 ? -1.635 6.867 -6.371 1.00 86.44 97 SER A C 1
ATOM 760 O O . SER A 1 97 ? -0.500 6.473 -6.102 1.00 86.44 97 SER A O 1
ATOM 762 N N . GLU A 1 98 ? -2.001 8.141 -6.266 1.00 87.56 98 GLU A N 1
ATOM 763 C CA . GLU A 1 98 ? -1.134 9.257 -5.889 1.00 87.56 98 GLU A CA 1
ATOM 764 C C . GLU A 1 98 ? -0.675 9.127 -4.433 1.00 87.56 98 GLU A C 1
ATOM 766 O O . GLU A 1 98 ? 0.509 9.286 -4.129 1.00 87.56 98 GLU A O 1
ATOM 771 N N . ASP A 1 99 ? -1.598 8.752 -3.545 1.00 88.94 99 ASP A N 1
ATOM 772 C CA . ASP A 1 99 ? -1.327 8.582 -2.118 1.00 88.94 99 ASP A CA 1
ATOM 773 C C . ASP A 1 99 ? -0.491 7.326 -1.850 1.00 88.94 99 ASP A C 1
ATOM 775 O O . ASP A 1 99 ? 0.381 7.319 -0.980 1.00 88.94 99 ASP A O 1
ATOM 779 N N . ILE A 1 100 ? -0.731 6.255 -2.612 1.00 93.50 100 ILE A N 1
ATOM 780 C CA . ILE A 1 100 ? -0.058 4.961 -2.442 1.00 93.50 100 ILE A CA 1
ATOM 781 C C . ILE A 1 100 ? 1.367 4.981 -3.001 1.00 93.50 100 ILE A C 1
ATOM 783 O O . ILE A 1 100 ? 2.248 4.275 -2.500 1.00 93.50 100 ILE A O 1
ATOM 787 N N . GLN A 1 101 ? 1.621 5.774 -4.042 1.00 91.19 101 GLN A N 1
ATOM 788 C CA . GLN A 1 101 ? 2.890 5.759 -4.761 1.00 91.19 101 GLN A CA 1
ATOM 789 C C . GLN A 1 101 ? 4.099 5.972 -3.841 1.00 91.19 101 GLN A C 1
ATOM 791 O O . GLN A 1 101 ? 5.099 5.268 -3.986 1.00 91.19 101 GLN A O 1
ATOM 796 N N . GLY A 1 102 ? 3.993 6.886 -2.874 1.00 91.62 102 GLY A N 1
ATOM 797 C CA . GLY A 1 102 ? 5.058 7.150 -1.906 1.00 91.62 102 GLY A CA 1
ATOM 798 C C . GLY A 1 102 ? 5.368 5.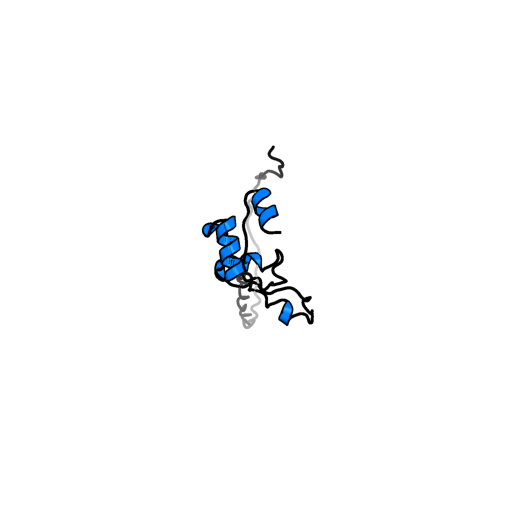961 -0.993 1.00 91.62 102 GLY A C 1
ATOM 799 O O . GLY A 1 102 ? 6.520 5.768 -0.622 1.00 91.62 102 GLY A O 1
ATOM 800 N N . PHE A 1 103 ? 4.373 5.128 -0.677 1.00 93.62 103 PHE A N 1
ATOM 801 C CA . PHE A 1 103 ? 4.553 3.922 0.141 1.00 93.62 103 PHE A CA 1
ATOM 802 C C . PHE A 1 103 ? 5.144 2.749 -0.647 1.00 93.62 103 PHE A C 1
ATOM 804 O O . PHE A 1 103 ? 5.736 1.847 -0.060 1.00 93.62 103 PHE A O 1
ATOM 811 N N . ASN A 1 104 ? 4.986 2.751 -1.973 1.00 95.00 104 ASN A N 1
ATOM 812 C CA . ASN A 1 104 ? 5.525 1.714 -2.851 1.00 95.00 104 ASN A CA 1
ATOM 813 C C . ASN A 1 104 ? 7.001 1.931 -3.221 1.00 95.00 104 ASN A C 1
ATOM 815 O O . ASN A 1 104 ? 7.611 1.012 -3.765 1.00 95.00 104 ASN A O 1
ATOM 819 N N . ILE A 1 105 ? 7.569 3.114 -2.977 1.00 94.25 105 ILE A N 1
ATOM 820 C CA . ILE A 1 105 ? 8.968 3.429 -3.288 1.00 94.25 105 ILE A CA 1
ATOM 821 C C . ILE A 1 105 ? 9.811 3.272 -2.019 1.00 94.25 105 ILE A C 1
ATOM 823 O O . ILE A 1 105 ? 9.457 3.781 -0.957 1.00 94.25 105 ILE A O 1
ATOM 827 N N . ASP A 1 106 ? 10.936 2.567 -2.123 1.00 93.12 106 ASP A N 1
ATOM 828 C CA . ASP A 1 106 ? 11.880 2.432 -1.014 1.00 93.12 106 ASP A CA 1
ATOM 829 C C . ASP A 1 106 ? 12.585 3.763 -0.692 1.00 93.12 106 ASP A C 1
ATOM 831 O O . ASP A 1 106 ? 12.643 4.688 -1.499 1.00 93.12 106 ASP A O 1
ATOM 835 N N . TYR A 1 107 ? 13.198 3.864 0.489 1.00 91.25 107 TYR A N 1
ATOM 836 C CA . TYR A 1 107 ? 13.871 5.097 0.918 1.00 91.25 107 TYR A CA 1
ATOM 837 C C . TYR A 1 107 ? 14.957 5.590 -0.066 1.00 91.25 107 TYR A C 1
ATOM 839 O O . TYR A 1 107 ? 15.124 6.802 -0.261 1.00 91.25 107 TYR A O 1
ATOM 847 N N . LEU A 1 108 ? 15.680 4.660 -0.706 1.00 91.88 108 LEU A N 1
ATOM 848 C CA . LEU A 1 108 ? 16.735 4.970 -1.676 1.00 91.88 108 LEU A CA 1
ATOM 849 C C . LEU A 1 108 ? 16.187 5.317 -3.070 1.00 91.88 108 LEU A C 1
ATOM 851 O O . LEU A 1 108 ? 16.930 5.866 -3.880 1.00 91.88 108 LEU A O 1
ATOM 855 N N . GLY A 1 109 ? 14.911 5.038 -3.354 1.00 89.69 109 GLY A N 1
ATOM 856 C CA . GLY A 1 109 ? 14.305 5.245 -4.672 1.00 89.69 109 GLY A CA 1
ATOM 857 C C . GLY A 1 109 ? 14.818 4.277 -5.741 1.00 89.69 109 GLY A C 1
ATOM 858 O O . GLY A 1 109 ? 14.831 4.607 -6.924 1.00 89.69 109 GLY A O 1
ATOM 859 N N . SER A 1 110 ? 15.283 3.101 -5.331 1.00 90.12 110 SER A N 1
ATOM 860 C CA . SER A 1 110 ? 15.853 2.078 -6.203 1.00 90.12 110 SER A CA 1
ATOM 861 C C . SER A 1 110 ? 14.825 1.041 -6.674 1.00 90.12 110 SER A C 1
ATOM 863 O O . SER A 1 110 ? 14.952 0.511 -7.783 1.00 90.12 110 SER A O 1
ATOM 865 N N . VAL A 1 111 ? 13.801 0.771 -5.858 1.00 92.56 111 VAL A N 1
ATOM 866 C CA . VAL A 1 111 ? 12.845 -0.339 -5.982 1.00 92.56 111 VAL A CA 1
ATOM 867 C C . VAL A 1 111 ? 11.421 0.204 -5.849 1.00 92.56 111 VAL A C 1
ATOM 869 O O . VAL A 1 111 ? 11.146 1.057 -5.006 1.00 92.56 111 VAL A O 1
ATOM 872 N N . ARG A 1 112 ? 10.496 -0.316 -6.669 1.00 94.56 112 ARG A N 1
ATOM 873 C CA . ARG A 1 112 ? 9.078 0.070 -6.649 1.00 94.56 112 ARG A CA 1
ATOM 874 C C . ARG A 1 112 ? 8.142 -1.134 -6.562 1.00 94.56 112 ARG A C 1
ATOM 876 O O . ARG A 1 112 ? 8.111 -1.980 -7.459 1.00 94.56 112 ARG A O 1
ATOM 883 N N . GLY A 1 113 ? 7.346 -1.177 -5.499 1.00 94.12 113 GLY A N 1
ATOM 884 C CA . GLY A 1 113 ? 6.232 -2.106 -5.320 1.00 94.12 113 GLY A CA 1
ATOM 885 C C . GLY A 1 113 ? 5.010 -1.767 -6.182 1.00 94.12 113 GLY A C 1
ATOM 886 O O . GLY A 1 113 ? 4.964 -0.748 -6.867 1.00 94.12 113 GLY A O 1
ATOM 887 N N . TYR A 1 114 ? 4.006 -2.644 -6.147 1.00 93.00 114 TYR A N 1
ATOM 888 C CA . TYR A 1 114 ? 2.740 -2.492 -6.877 1.00 93.00 114 TYR A CA 1
ATOM 889 C C . TYR A 1 114 ? 1.518 -2.715 -5.970 1.00 93.00 114 TYR A C 1
ATOM 891 O O . TYR A 1 114 ? 0.491 -3.222 -6.420 1.00 93.00 114 TYR A O 1
ATOM 899 N N . SER A 1 115 ? 1.619 -2.383 -4.677 1.00 93.56 115 SER A N 1
ATOM 900 C CA . SER A 1 115 ? 0.466 -2.488 -3.777 1.00 93.56 115 SER A CA 1
ATOM 901 C C . SER A 1 115 ? -0.666 -1.559 -4.233 1.00 93.56 115 SER A C 1
ATOM 903 O O . SER A 1 115 ? -0.414 -0.474 -4.759 1.00 93.56 115 SER A O 1
ATOM 905 N N . ARG A 1 116 ? -1.914 -2.007 -4.044 1.00 93.69 116 ARG A N 1
ATOM 906 C CA . ARG A 1 116 ? -3.140 -1.270 -4.409 1.00 93.69 116 ARG A CA 1
ATOM 907 C C . ARG A 1 116 ? -3.830 -0.600 -3.219 1.00 93.69 116 ARG A C 1
ATOM 909 O O . ARG A 1 116 ? -4.744 0.184 -3.425 1.00 93.69 116 ARG A O 1
ATOM 916 N N . VAL A 1 117 ? -3.427 -0.945 -1.998 1.00 95.06 117 VAL A N 1
ATOM 917 C CA . VAL A 1 117 ? -4.051 -0.496 -0.750 1.00 95.06 117 VAL A CA 1
ATOM 918 C C . VAL A 1 117 ? -2.977 -0.272 0.302 1.00 95.06 117 VAL A C 1
ATOM 920 O O . VAL A 1 117 ? -2.037 -1.064 0.413 1.00 95.06 117 VAL A O 1
ATOM 923 N N . VAL A 1 118 ? -3.146 0.783 1.099 1.00 95.62 118 VAL A N 1
ATOM 924 C CA . VAL A 1 118 ? -2.361 1.036 2.313 1.00 95.62 118 VAL A CA 1
ATOM 925 C C . VAL A 1 118 ? -3.310 1.202 3.495 1.00 95.62 118 VAL A C 1
ATOM 927 O O . VAL A 1 118 ? -4.247 1.996 3.444 1.00 95.62 118 VAL A O 1
ATOM 930 N N . LEU A 1 119 ? -3.044 0.458 4.569 1.00 96.06 119 LEU A N 1
ATOM 931 C CA . LEU A 1 119 ? -3.826 0.467 5.805 1.00 96.06 119 LEU A CA 1
ATOM 932 C C . LEU A 1 119 ? -3.059 1.201 6.910 1.00 96.06 119 LEU A C 1
ATOM 934 O O . LEU A 1 119 ? -1.860 0.980 7.084 1.00 96.06 119 LEU A O 1
ATOM 938 N N . LYS A 1 120 ? -3.742 2.065 7.671 1.00 95.69 120 LYS A N 1
ATOM 939 C CA . LYS A 1 120 ? -3.139 2.860 8.758 1.00 95.69 120 LYS A CA 1
ATOM 940 C C . LYS A 1 120 ? -3.835 2.610 10.107 1.00 95.69 120 LYS A C 1
ATOM 942 O O . LYS A 1 120 ? -4.603 3.467 10.552 1.00 95.69 120 LYS A O 1
ATOM 947 N N . PRO A 1 121 ? -3.585 1.466 10.770 1.00 96.38 121 PRO A N 1
ATOM 948 C CA . PRO A 1 121 ? -4.117 1.190 12.102 1.00 96.38 121 PRO A CA 1
ATOM 949 C C . PRO A 1 121 ? -3.503 2.116 13.160 1.00 96.38 121 PRO A C 1
ATOM 951 O O . PRO A 1 121 ? -2.354 2.547 13.056 1.00 96.38 121 PRO A O 1
ATOM 954 N N . LYS A 1 122 ? -4.286 2.422 14.191 1.00 95.19 122 LYS A N 1
ATOM 955 C CA . LYS A 1 122 ? -3.911 3.242 15.350 1.00 95.19 122 LYS A CA 1
ATOM 956 C C . LYS A 1 122 ? -3.731 2.396 16.610 1.00 95.19 122 LYS A C 1
ATOM 958 O O . LYS A 1 122 ? -2.941 2.767 17.475 1.00 95.19 122 LYS A O 1
ATOM 963 N N . SER A 1 123 ? -4.476 1.299 16.730 1.00 95.94 123 SER A N 1
ATOM 964 C CA . SER A 1 123 ? -4.467 0.416 17.899 1.00 95.94 123 SER A CA 1
ATOM 965 C C . SER A 1 123 ? -4.007 -0.992 17.539 1.00 95.94 123 SER A C 1
ATOM 967 O O . SER A 1 123 ? -4.293 -1.493 16.456 1.00 95.94 123 SER A O 1
ATOM 969 N N . THR A 1 124 ? -3.367 -1.674 18.488 1.00 96.62 124 THR A N 1
ATOM 970 C CA . THR A 1 124 ? -3.019 -3.097 18.368 1.00 96.62 124 THR A CA 1
ATOM 971 C C . THR A 1 124 ? -4.254 -3.980 18.173 1.00 96.62 124 THR A C 1
ATOM 973 O O . THR A 1 124 ? -4.161 -5.003 17.505 1.00 96.62 124 THR A O 1
ATOM 976 N N . GLY A 1 125 ? -5.414 -3.577 18.707 1.00 96.62 125 GLY A N 1
ATOM 977 C CA . GLY A 1 125 ? -6.674 -4.294 18.482 1.00 96.62 125 GLY A CA 1
ATOM 978 C C . GLY A 1 125 ? -7.086 -4.304 17.007 1.00 96.62 125 GLY A C 1
ATOM 979 O O . GLY A 1 125 ? -7.429 -5.354 16.482 1.00 96.62 125 GLY A O 1
ATOM 980 N N . GLU A 1 126 ? -6.951 -3.167 16.317 1.00 95.31 126 GLU A N 1
ATOM 981 C CA . GLU A 1 126 ? -7.230 -3.072 14.876 1.00 95.31 126 GLU A CA 1
ATOM 982 C C . GLU A 1 126 ? -6.228 -3.910 14.062 1.00 95.31 126 GLU A C 1
ATOM 984 O O . GLU A 1 126 ? -6.603 -4.542 13.083 1.00 95.31 126 GLU A O 1
ATOM 989 N N . VAL A 1 127 ? -4.953 -3.957 14.476 1.00 95.94 127 VAL A N 1
ATOM 990 C CA . VAL A 1 127 ? -3.936 -4.809 13.828 1.00 95.94 127 VAL A CA 1
ATOM 991 C C . VAL A 1 127 ? -4.300 -6.287 13.957 1.00 95.94 127 VAL A C 1
ATOM 993 O O . VAL A 1 127 ? -4.180 -7.024 12.984 1.00 95.94 127 VAL A O 1
ATOM 996 N N . ALA A 1 128 ? -4.764 -6.708 15.136 1.00 96.50 128 ALA A N 1
ATOM 997 C CA . ALA A 1 128 ? -5.174 -8.087 15.381 1.00 96.50 128 ALA A CA 1
ATOM 998 C C . ALA A 1 128 ? -6.404 -8.501 14.558 1.00 96.50 128 ALA A C 1
ATOM 1000 O O . ALA A 1 128 ? -6.537 -9.671 14.237 1.00 96.50 128 ALA A O 1
ATOM 1001 N N . GLU A 1 129 ? -7.288 -7.565 14.209 1.00 94.81 129 GLU A N 1
ATOM 1002 C CA . GLU A 1 129 ? -8.474 -7.843 13.386 1.00 94.81 129 GLU A CA 1
ATOM 1003 C C . GLU A 1 129 ? -8.161 -7.926 11.879 1.00 94.81 129 GLU A C 1
ATOM 1005 O O . GLU A 1 129 ? -8.904 -8.543 11.113 1.00 94.81 129 GLU A O 1
ATOM 1010 N N . ILE A 1 130 ? -7.060 -7.306 11.444 1.00 94.81 130 ILE A N 1
ATOM 1011 C CA . ILE A 1 130 ? -6.599 -7.329 10.047 1.00 94.81 130 ILE A CA 1
ATOM 1012 C C . ILE A 1 130 ? -5.858 -8.631 9.705 1.00 94.81 130 ILE A C 1
ATOM 1014 O O . ILE A 1 130 ? -5.921 -9.063 8.552 1.00 94.81 130 ILE A O 1
ATOM 1018 N N . MET A 1 131 ? -5.119 -9.199 10.666 1.00 90.94 131 MET A N 1
ATOM 1019 C CA . MET A 1 131 ? -4.272 -10.390 10.485 1.00 90.94 131 MET A CA 1
ATOM 1020 C C . MET A 1 131 ? -5.055 -11.698 10.575 1.00 90.94 131 MET A C 1
ATOM 1022 O O . MET A 1 131 ? -4.695 -12.616 9.804 1.00 90.94 131 MET A O 1
#

Secondary structure (DSSP, 8-state):
-----------------------------------------PPPPP-------S-PPPPPPHHHHS-PPPPS-PPPPHHHHHHHHHHH-GGGEE--HHHHHHHHB-TTS--B---S-EE---SHHHHHHH-